Protein AF-A0A833D5G8-F1 (afdb_monomer)

Nearest PDB structures (foldseek):
  7t5u-assembly1_A  TM=6.622E-01  e=6.596E-03  Escherichia coli
  5j9i-assembly2_C  TM=7.072E-01  e=1.632E-02  Vibrio cholerae
  5jaa-assembly1_B  TM=7.277E-01  e=2.922E-02  Vibrio cholerae O1 biovar El Tor str. N16961
  8ezt-assembly1_D-2  TM=6.752E-01  e=1.530E-02  Legionella pneumophila
  4j1x-assembly2_C  TM=5.780E-01  e=1.982E-02  Streptomyces wedmorensis

Radius of gyration: 11.46 Å; Cα contacts (8 Å, |Δi|>4): 92; chains: 1; bounding box: 28×29×26 Å

Mean predicted aligned error: 4.06 Å

Structure (mmCIF, N/CA/C/O backbone):
data_AF-A0A833D5G8-F1
#
_entry.id   AF-A0A833D5G8-F1
#
loop_
_atom_site.group_PDB
_atom_site.id
_atom_site.type_symbol
_atom_site.label_atom_id
_atom_site.label_alt_id
_atom_site.label_comp_id
_atom_site.label_asym_id
_atom_site.label_entity_id
_atom_site.label_seq_id
_atom_site.pdbx_PDB_ins_code
_atom_site.Cartn_x
_atom_site.Cartn_y
_atom_site.Cartn_z
_atom_site.occupancy
_atom_site.B_iso_or_equiv
_atom_site.auth_seq_id
_atom_site.auth_comp_id
_atom_site.auth_asym_id
_atom_site.auth_atom_id
_atom_site.pdbx_PDB_model_num
ATOM 1 N N . MET A 1 1 ? 16.545 -20.005 5.875 1.00 42.31 1 MET A N 1
ATOM 2 C CA . MET A 1 1 ? 15.643 -19.457 4.839 1.00 42.31 1 MET A CA 1
ATOM 3 C C . MET A 1 1 ? 16.193 -18.111 4.402 1.00 42.31 1 MET A C 1
ATOM 5 O O . MET A 1 1 ? 16.357 -17.254 5.258 1.00 42.31 1 MET A O 1
ATOM 9 N N . SER A 1 2 ? 16.552 -17.939 3.127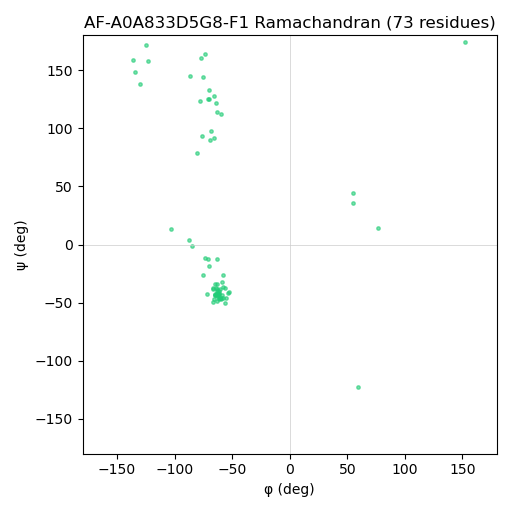 1.00 44.34 2 SER A N 1
ATOM 10 C CA . SER A 1 2 ? 16.952 -16.624 2.607 1.00 44.34 2 SER A CA 1
ATOM 11 C C . SER A 1 2 ? 15.708 -15.733 2.607 1.00 44.34 2 SER A C 1
ATOM 13 O O . SER A 1 2 ? 14.830 -15.891 1.760 1.00 44.34 2 SER A O 1
ATOM 15 N N . GLY A 1 3 ? 15.556 -14.906 3.644 1.00 54.19 3 GLY A N 1
ATOM 16 C CA . GLY A 1 3 ? 14.407 -14.023 3.813 1.00 54.19 3 GLY A CA 1
ATOM 17 C C . GLY A 1 3 ? 14.457 -12.930 2.759 1.00 54.19 3 GLY A C 1
ATOM 18 O O . GLY A 1 3 ? 15.090 -11.898 2.964 1.00 54.19 3 GLY A O 1
ATOM 19 N N . ARG A 1 4 ? 13.839 -13.173 1.602 1.00 63.94 4 ARG A N 1
ATOM 20 C CA . ARG A 1 4 ? 13.759 -12.191 0.521 1.00 63.94 4 ARG A CA 1
ATOM 21 C C . ARG A 1 4 ? 13.033 -10.962 1.066 1.00 63.94 4 ARG A C 1
ATOM 23 O O . ARG A 1 4 ? 11.857 -11.039 1.409 1.00 63.94 4 ARG A O 1
ATOM 30 N N . THR A 1 5 ? 13.741 -9.844 1.200 1.00 82.06 5 THR A N 1
ATOM 31 C CA . THR A 1 5 ? 13.141 -8.594 1.672 1.00 82.06 5 THR A CA 1
ATOM 32 C C . THR A 1 5 ? 12.078 -8.150 0.674 1.00 82.06 5 THR A C 1
ATOM 34 O O . THR A 1 5 ? 12.401 -7.815 -0.467 1.00 82.06 5 THR A O 1
ATOM 37 N N . VAL A 1 6 ? 10.813 -8.154 1.096 1.00 90.31 6 VAL A N 1
ATOM 38 C CA . VAL A 1 6 ? 9.704 -7.636 0.293 1.00 90.31 6 VAL A CA 1
ATOM 39 C C . VAL A 1 6 ? 9.877 -6.128 0.124 1.00 90.31 6 VAL A C 1
ATOM 41 O O . VAL A 1 6 ? 10.056 -5.401 1.104 1.00 90.31 6 VAL A O 1
ATOM 44 N N . LYS A 1 7 ? 9.825 -5.668 -1.127 1.00 94.75 7 LYS A N 1
ATOM 45 C CA . LYS A 1 7 ? 9.883 -4.254 -1.496 1.00 94.75 7 LYS A CA 1
ATOM 46 C C . LYS A 1 7 ? 8.744 -3.926 -2.453 1.00 94.75 7 LYS A C 1
ATOM 48 O O . LYS A 1 7 ? 8.483 -4.710 -3.361 1.00 94.75 7 LYS A O 1
ATOM 53 N N . LEU A 1 8 ? 8.112 -2.773 -2.253 1.00 95.38 8 LEU A N 1
ATOM 54 C CA . LEU A 1 8 ? 7.149 -2.164 -3.176 1.00 95.38 8 LEU A CA 1
ATOM 55 C C . LEU A 1 8 ? 7.483 -0.680 -3.321 1.00 95.38 8 LEU A C 1
ATOM 57 O O . LEU A 1 8 ? 7.967 -0.064 -2.371 1.00 95.38 8 LEU A O 1
ATOM 61 N N . SER A 1 9 ? 7.227 -0.102 -4.488 1.00 96.38 9 SER A N 1
ATOM 62 C CA . SER A 1 9 ? 7.230 1.352 -4.656 1.00 96.38 9 SER A CA 1
ATOM 63 C C . SER A 1 9 ? 5.948 1.980 -4.096 1.00 96.38 9 SER A C 1
ATOM 65 O O . SER A 1 9 ? 4.922 1.310 -3.951 1.00 96.38 9 SER A O 1
ATOM 67 N N . GLY A 1 10 ? 5.974 3.282 -3.809 1.00 96.75 10 GLY A N 1
ATOM 68 C CA . GLY A 1 10 ? 4.769 4.035 -3.440 1.00 96.75 10 GLY A CA 1
ATOM 69 C C . GLY A 1 10 ? 3.675 3.976 -4.515 1.00 96.75 10 GLY A C 1
ATOM 70 O O . GLY A 1 10 ? 2.496 3.833 -4.189 1.00 96.75 10 GLY A O 1
ATOM 71 N N . ASN A 1 11 ? 4.064 3.985 -5.794 1.00 95.88 11 ASN A N 1
ATOM 72 C CA . ASN A 1 11 ? 3.158 3.823 -6.933 1.00 95.88 11 ASN A CA 1
ATOM 73 C C . ASN A 1 11 ? 2.506 2.435 -6.946 1.00 95.88 11 ASN A C 1
ATOM 75 O O . ASN A 1 11 ? 1.294 2.339 -7.132 1.00 95.88 11 ASN A O 1
ATOM 79 N N . GLN A 1 12 ? 3.272 1.372 -6.677 1.00 96.75 12 GLN A N 1
ATOM 80 C CA . GLN A 1 12 ? 2.724 0.018 -6.543 1.00 96.75 12 GLN A CA 1
ATOM 81 C C . GLN A 1 12 ? 1.744 -0.085 -5.373 1.00 96.75 12 GLN A C 1
ATOM 83 O O . GLN A 1 12 ? 0.659 -0.632 -5.539 1.00 96.75 12 GLN A O 1
ATOM 88 N N . ILE A 1 13 ?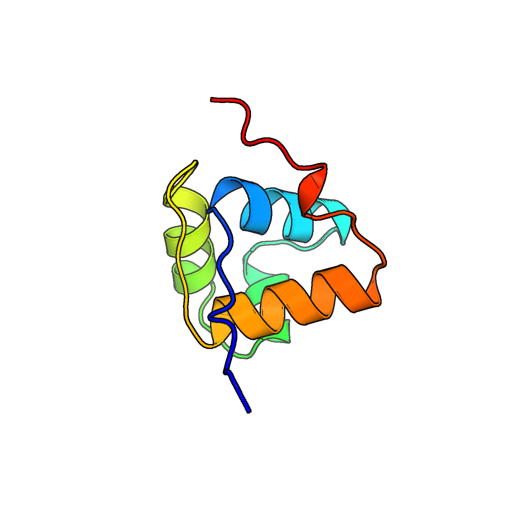 2.072 0.495 -4.215 1.00 97.44 13 ILE A N 1
ATOM 89 C CA . ILE A 1 13 ? 1.170 0.520 -3.052 1.00 97.44 13 ILE A CA 1
ATOM 90 C C . ILE A 1 13 ? -0.148 1.227 -3.401 1.00 97.44 13 ILE A C 1
AT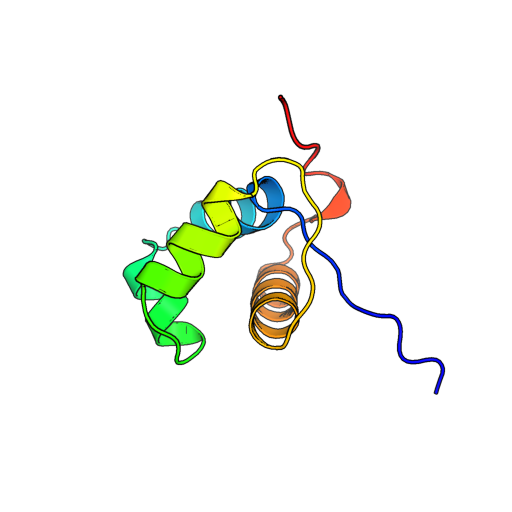OM 92 O O . ILE A 1 13 ? -1.227 0.691 -3.141 1.00 97.44 13 ILE A O 1
ATOM 96 N N . LYS A 1 14 ? -0.070 2.394 -4.051 1.00 97.50 14 LYS A N 1
ATOM 97 C CA . LYS A 1 14 ? -1.247 3.140 -4.514 1.00 97.50 14 LYS A CA 1
ATOM 98 C C . LYS A 1 14 ? -2.079 2.320 -5.500 1.00 97.50 14 LYS A C 1
ATOM 100 O O . LYS A 1 14 ? -3.299 2.275 -5.372 1.00 97.50 14 LYS A O 1
ATOM 105 N N . ALA A 1 15 ? -1.441 1.681 -6.476 1.00 96.94 15 ALA A N 1
ATOM 106 C CA . ALA A 1 15 ? -2.123 0.888 -7.491 1.00 96.94 15 ALA A CA 1
ATOM 107 C C . ALA A 1 15 ? -2.824 -0.340 -6.893 1.00 96.94 15 ALA A C 1
ATOM 109 O O . ALA A 1 15 ? -3.988 -0.568 -7.208 1.00 96.94 15 ALA A O 1
ATOM 110 N N . ILE A 1 16 ? -2.174 -1.066 -5.975 1.00 97.06 16 ILE A N 1
ATOM 111 C CA . ILE A 1 16 ? -2.784 -2.183 -5.234 1.00 97.06 16 ILE A CA 1
ATOM 112 C C . ILE A 1 16 ? -4.038 -1.702 -4.504 1.00 97.06 16 ILE A C 1
ATOM 114 O O . ILE A 1 16 ? -5.104 -2.295 -4.655 1.00 97.06 16 ILE A O 1
ATOM 118 N N . ARG A 1 17 ? -3.932 -0.595 -3.757 1.00 97.75 17 ARG A N 1
ATOM 119 C CA . ARG A 1 17 ? -5.064 -0.022 -3.022 1.00 97.75 17 ARG A CA 1
ATOM 120 C C . ARG A 1 17 ? -6.233 0.328 -3.946 1.00 97.75 17 ARG A C 1
ATOM 122 O O . ARG A 1 17 ? -7.381 0.033 -3.629 1.00 97.75 17 ARG A O 1
ATOM 129 N N . LEU A 1 18 ? -5.945 0.979 -5.071 1.00 97.06 18 LEU A N 1
ATOM 130 C CA . LEU A 1 18 ? -6.970 1.357 -6.042 1.00 97.06 18 LEU A CA 1
ATOM 131 C C . LEU A 1 18 ? -7.605 0.128 -6.703 1.00 97.06 18 LEU A C 1
ATOM 133 O O . LEU A 1 18 ? -8.817 0.114 -6.892 1.00 97.06 18 LEU A O 1
ATOM 137 N N . ALA A 1 19 ? -6.821 -0.909 -6.999 1.00 96.56 19 ALA A N 1
ATOM 138 C CA . ALA A 1 19 ? -7.308 -2.148 -7.599 1.00 96.56 19 ALA A CA 1
ATOM 139 C C . ALA A 1 19 ? -8.261 -2.926 -6.676 1.00 96.56 19 ALA A C 1
ATOM 141 O O . ALA A 1 19 ? -9.213 -3.530 -7.161 1.00 96.56 19 ALA A O 1
ATOM 142 N N . ILE A 1 20 ? -8.051 -2.876 -5.356 1.00 96.56 20 ILE A N 1
ATOM 143 C CA . ILE A 1 20 ? -8.978 -3.472 -4.375 1.00 96.56 20 ILE A CA 1
ATOM 144 C C . ILE A 1 20 ? -10.145 -2.544 -3.992 1.00 96.56 20 ILE A C 1
ATOM 146 O O . ILE A 1 20 ? -11.000 -2.940 -3.205 1.00 96.56 20 ILE A O 1
ATOM 150 N N . GLY A 1 21 ? -10.196 -1.322 -4.537 1.00 97.44 21 GLY A N 1
ATOM 151 C CA . GLY A 1 21 ? -11.273 -0.358 -4.289 1.00 97.44 21 GLY A CA 1
ATOM 152 C C . GLY A 1 21 ? -11.212 0.353 -2.932 1.00 97.44 21 GLY A C 1
ATOM 153 O O . GLY A 1 21 ? -12.188 0.985 -2.532 1.00 97.44 21 GLY A O 1
ATOM 154 N N . ASP A 1 22 ? -10.084 0.287 -2.223 1.00 98.25 22 ASP A N 1
ATOM 155 C CA . ASP A 1 22 ? -9.967 0.848 -0.878 1.00 98.25 22 ASP A CA 1
ATOM 156 C C . ASP A 1 22 ? -9.586 2.345 -0.898 1.00 98.25 22 ASP A C 1
ATOM 158 O O . ASP A 1 22 ? -8.764 2.833 -1.687 1.00 98.25 22 ASP A O 1
ATOM 162 N N . SER A 1 23 ? -10.123 3.101 0.062 1.00 98.50 23 SER A N 1
ATOM 163 C CA . SER A 1 23 ? -9.552 4.397 0.445 1.00 98.50 23 SER A CA 1
ATOM 164 C C . SER A 1 23 ? -8.256 4.190 1.242 1.00 98.50 23 SER A C 1
ATOM 166 O O . SER A 1 23 ? -7.990 3.102 1.751 1.00 98.50 23 SER A O 1
ATOM 168 N N . GLN A 1 24 ? -7.428 5.231 1.395 1.00 98.56 24 GLN A N 1
ATOM 169 C CA . GLN A 1 24 ? -6.228 5.123 2.244 1.00 98.56 24 GLN A CA 1
ATOM 170 C C . GLN A 1 24 ? -6.577 4.752 3.693 1.00 98.56 24 GLN A C 1
ATOM 172 O O . GLN A 1 24 ? -5.803 4.058 4.341 1.00 98.56 24 GLN A O 1
ATOM 177 N N . ALA A 1 25 ? -7.736 5.199 4.191 1.00 98.62 25 ALA A N 1
ATOM 178 C CA . ALA A 1 25 ? -8.200 4.881 5.538 1.00 98.62 25 ALA A CA 1
ATOM 179 C C . ALA A 1 25 ? -8.640 3.416 5.653 1.00 98.62 25 ALA A C 1
ATOM 181 O O . ALA A 1 25 ? -8.240 2.750 6.600 1.00 98.62 25 ALA A O 1
ATOM 182 N N . ALA A 1 26 ? -9.372 2.903 4.658 1.00 98.62 26 ALA A N 1
ATOM 183 C CA . ALA A 1 26 ? -9.813 1.508 4.630 1.00 98.62 26 ALA A CA 1
ATOM 184 C C . ALA A 1 26 ? -8.625 0.533 4.575 1.00 98.62 26 ALA A C 1
ATOM 186 O O . ALA A 1 26 ? -8.567 -0.418 5.352 1.00 98.62 26 ALA A O 1
ATOM 187 N N . LEU A 1 27 ? -7.625 0.809 3.728 1.00 98.50 27 LEU A N 1
ATOM 188 C CA . LEU A 1 27 ? -6.410 -0.009 3.689 1.00 98.50 27 LEU A CA 1
ATOM 189 C C . LEU A 1 27 ? -5.642 0.056 5.017 1.00 98.50 27 LEU A C 1
ATOM 191 O O . LEU A 1 27 ? -5.145 -0.963 5.492 1.00 98.50 27 LEU A O 1
ATOM 195 N N . ALA A 1 28 ? -5.543 1.246 5.618 1.00 98.50 28 ALA A N 1
ATOM 196 C CA . ALA A 1 28 ? -4.863 1.428 6.896 1.00 98.50 28 ALA A CA 1
ATOM 197 C C . ALA A 1 28 ? -5.533 0.621 8.018 1.00 98.50 28 ALA A C 1
ATOM 199 O O . ALA A 1 28 ? -4.838 -0.043 8.784 1.00 98.50 28 ALA A O 1
ATOM 200 N N . GLU A 1 29 ? -6.867 0.621 8.065 1.00 98.31 29 GLU A N 1
ATOM 201 C CA . GLU A 1 29 ? -7.653 -0.181 9.003 1.00 98.31 29 GLU A CA 1
ATOM 202 C C . GLU A 1 29 ? -7.411 -1.683 8.802 1.00 98.31 29 GLU A C 1
ATOM 204 O O . GLU A 1 29 ? -7.095 -2.380 9.766 1.00 98.31 29 GLU A O 1
ATOM 209 N N . ARG A 1 30 ? -7.443 -2.175 7.553 1.00 97.50 30 ARG A N 1
ATOM 210 C CA . ARG A 1 30 ? -7.183 -3.593 7.237 1.00 97.50 30 ARG A CA 1
ATOM 211 C C . ARG A 1 30 ? -5.835 -4.096 7.747 1.00 97.50 30 ARG A C 1
ATOM 213 O O . ARG A 1 30 ? -5.745 -5.251 8.153 1.00 97.50 30 ARG A O 1
ATOM 220 N N . ILE A 1 31 ? -4.793 -3.263 7.696 1.00 97.31 31 ILE A N 1
ATOM 221 C CA . ILE A 1 31 ? -3.438 -3.645 8.128 1.00 97.31 31 ILE A CA 1
ATOM 222 C C . ILE A 1 31 ? -3.055 -3.076 9.504 1.00 97.31 31 ILE A C 1
ATOM 224 O O . ILE A 1 31 ? -1.884 -3.121 9.874 1.00 97.31 31 ILE A O 1
ATOM 228 N N . ALA A 1 32 ? -4.031 -2.562 10.262 1.00 97.62 32 ALA A N 1
ATOM 229 C CA . ALA A 1 32 ? -3.872 -2.032 11.617 1.00 97.62 32 ALA A CA 1
ATOM 230 C C . ALA A 1 32 ? -2.808 -0.921 11.759 1.00 97.62 32 ALA A C 1
ATOM 232 O O . ALA A 1 32 ? -2.028 -0.895 12.712 1.00 97.62 32 ALA A O 1
ATOM 233 N N . VAL A 1 33 ? -2.793 0.034 10.825 1.00 97.62 33 VAL A N 1
ATOM 234 C CA . VAL A 1 33 ? -1.940 1.232 10.880 1.00 97.62 33 VAL A CA 1
ATOM 235 C C . VAL A 1 33 ? -2.755 2.515 10.762 1.00 97.62 33 VAL A C 1
ATOM 237 O O . VAL A 1 33 ? -3.945 2.518 10.470 1.00 97.62 33 VAL A O 1
ATOM 240 N N . SER A 1 34 ? -2.098 3.654 10.975 1.00 98.31 34 SER A N 1
ATOM 241 C CA . SER A 1 34 ? -2.720 4.962 10.753 1.00 98.31 34 SER A CA 1
ATOM 242 C C . SER A 1 34 ? -2.833 5.291 9.256 1.00 98.31 34 SER A C 1
ATOM 244 O O . SER A 1 34 ? -1.907 5.027 8.488 1.00 98.31 34 SER A O 1
ATOM 246 N N . GLN A 1 35 ? -3.909 5.963 8.838 1.00 98.38 35 GLN A N 1
ATOM 247 C CA . GLN A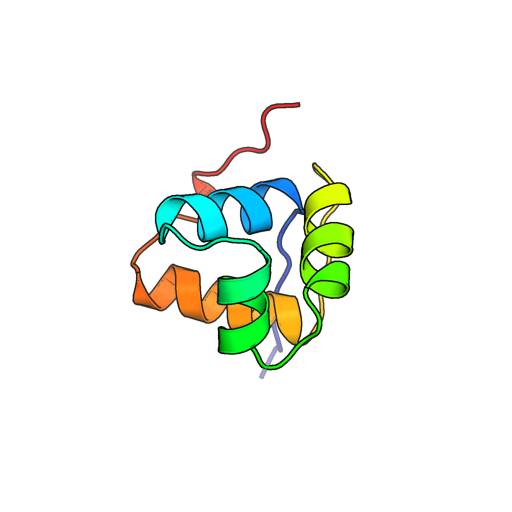 1 35 ? -4.057 6.471 7.464 1.00 98.38 35 GLN A CA 1
ATOM 248 C C . GLN A 1 35 ? -2.856 7.333 6.997 1.00 98.38 35 GLN A C 1
ATOM 250 O O . GLN A 1 35 ? -2.382 7.124 5.876 1.00 98.38 35 GLN A O 1
ATOM 255 N N . PRO A 1 36 ? -2.265 8.227 7.825 1.00 98.56 36 PRO A N 1
ATOM 256 C CA . PRO A 1 36 ? -1.044 8.943 7.4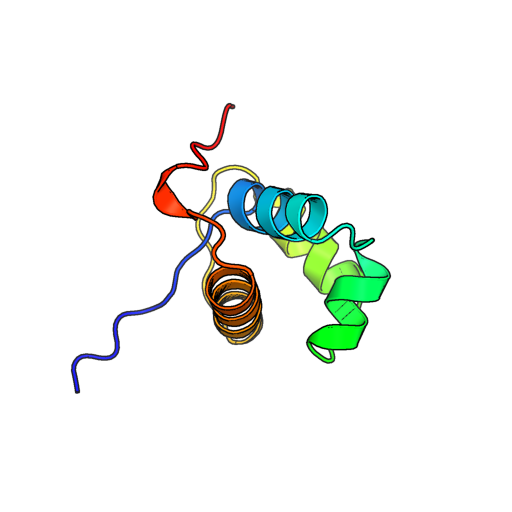55 1.00 98.56 36 PRO A CA 1
ATOM 257 C C . PRO A 1 36 ? 0.150 8.044 7.112 1.00 98.56 36 PRO A C 1
ATOM 259 O O . PRO A 1 36 ? 1.022 8.470 6.356 1.00 98.56 36 PRO A O 1
ATOM 262 N N . ALA A 1 37 ? 0.226 6.820 7.647 1.00 98.19 37 ALA A N 1
ATOM 263 C CA . ALA A 1 37 ? 1.277 5.873 7.276 1.00 98.19 37 ALA A CA 1
ATOM 264 C C . ALA A 1 37 ? 1.135 5.443 5.809 1.00 98.19 37 ALA A C 1
ATOM 266 O O . ALA A 1 37 ? 2.104 5.551 5.060 1.00 98.19 37 ALA A O 1
ATOM 267 N N . ILE A 1 38 ? -0.077 5.079 5.372 1.00 98.44 38 ILE A N 1
ATOM 268 C CA . ILE A 1 38 ? -0.367 4.750 3.967 1.00 98.44 38 ILE A CA 1
ATOM 269 C C . ILE A 1 38 ? -0.075 5.945 3.058 1.00 98.44 38 ILE A C 1
ATOM 271 O O . ILE A 1 38 ? 0.633 5.805 2.064 1.00 98.44 38 ILE A O 1
ATOM 275 N N . PHE A 1 39 ? -0.531 7.143 3.439 1.00 98.31 39 PHE A N 1
ATOM 276 C CA . PHE A 1 39 ? -0.235 8.363 2.686 1.00 98.31 39 PHE A CA 1
ATOM 277 C C . PHE A 1 39 ? 1.276 8.581 2.505 1.00 98.31 39 PHE A C 1
ATOM 279 O O . PHE A 1 39 ? 1.736 8.878 1.402 1.00 98.31 39 PHE A O 1
ATOM 286 N N . ARG A 1 40 ? 2.067 8.419 3.576 1.00 98.31 40 ARG A N 1
ATOM 287 C CA . ARG A 1 40 ? 3.529 8.569 3.512 1.00 98.31 40 ARG A CA 1
ATOM 288 C C . ARG A 1 40 ? 4.180 7.530 2.607 1.00 98.31 40 ARG A C 1
ATOM 290 O O . ARG A 1 40 ? 5.143 7.888 1.935 1.00 98.31 40 ARG A O 1
ATOM 297 N N . LEU A 1 41 ? 3.681 6.294 2.596 1.00 97.94 41 LEU A N 1
ATOM 298 C CA . LEU A 1 41 ? 4.1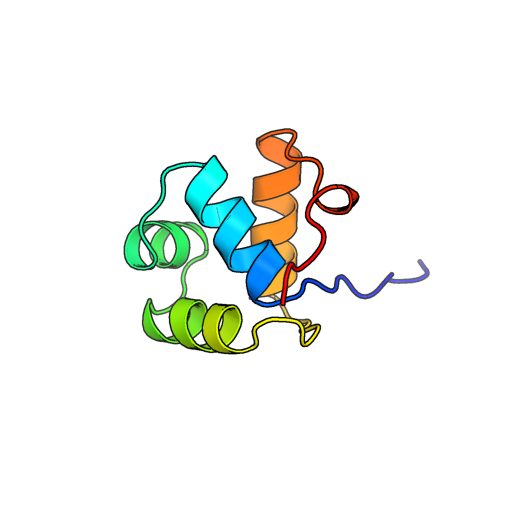65 5.233 1.712 1.00 97.94 41 LEU A CA 1
ATOM 299 C C . LEU A 1 41 ? 3.857 5.556 0.244 1.00 97.94 41 LEU A C 1
ATOM 301 O O . LEU A 1 41 ? 4.764 5.545 -0.580 1.00 97.94 41 LEU A O 1
ATOM 305 N N . GLU A 1 42 ? 2.617 5.930 -0.081 1.00 97.56 42 GLU A N 1
ATOM 306 C CA . GLU A 1 42 ? 2.218 6.274 -1.455 1.00 97.56 42 GLU A CA 1
ATOM 307 C C . GLU A 1 42 ? 2.962 7.500 -1.991 1.00 97.56 42 GLU A C 1
ATOM 309 O O . GLU A 1 42 ? 3.388 7.522 -3.145 1.00 97.56 42 GLU A O 1
ATOM 314 N N . ARG A 1 43 ? 3.201 8.504 -1.137 1.00 97.44 43 ARG A N 1
ATOM 315 C CA . ARG A 1 43 ? 3.939 9.725 -1.497 1.00 97.44 43 ARG A CA 1
ATOM 316 C C . ARG A 1 43 ? 5.399 9.461 -1.899 1.00 97.44 43 ARG A C 1
ATOM 318 O O . ARG A 1 43 ? 6.039 10.352 -2.449 1.00 97.44 43 ARG A O 1
ATOM 325 N N . LYS A 1 44 ? 5.939 8.261 -1.656 1.00 96.31 44 LYS A N 1
ATOM 326 C CA . LYS A 1 44 ? 7.274 7.862 -2.129 1.00 96.31 44 LYS A CA 1
ATOM 327 C C . LYS A 1 44 ? 7.352 7.640 -3.643 1.00 96.31 44 LYS A C 1
ATOM 329 O O . LYS A 1 44 ? 8.462 7.568 -4.163 1.00 96.31 44 LYS A O 1
ATOM 334 N N . GLY A 1 45 ? 6.223 7.574 -4.354 1.00 94.56 45 GLY A N 1
ATOM 335 C CA . GLY A 1 45 ? 6.213 7.473 -5.815 1.00 94.56 45 GLY A CA 1
ATOM 336 C C . GLY A 1 45 ? 6.963 6.230 -6.301 1.00 94.56 45 GLY A C 1
ATOM 337 O O . GLY A 1 45 ? 6.661 5.118 -5.876 1.00 94.56 45 GLY A O 1
ATOM 338 N N . SER A 1 46 ? 7.980 6.406 -7.144 1.00 94.25 46 SER A N 1
ATOM 339 C CA . SER A 1 46 ? 8.819 5.315 -7.665 1.00 94.25 46 SER A CA 1
ATOM 340 C C . SER A 1 46 ? 9.811 4.727 -6.651 1.00 94.25 46 SER A C 1
ATOM 342 O O . SER A 1 46 ? 10.375 3.659 -6.891 1.00 94.25 46 SER A O 1
ATOM 344 N N . GLN A 1 47 ? 10.025 5.365 -5.495 1.00 94.81 47 GLN A N 1
ATOM 345 C CA . GLN A 1 47 ? 10.975 4.871 -4.499 1.00 94.81 47 GLN A CA 1
ATOM 346 C C . GLN A 1 47 ? 10.464 3.584 -3.833 1.00 94.81 47 GLN A C 1
ATOM 348 O O . GLN A 1 47 ? 9.396 3.565 -3.218 1.00 94.81 47 GLN A O 1
ATOM 353 N N . PHE A 1 48 ? 11.284 2.530 -3.887 1.00 94.81 48 PHE A N 1
ATOM 354 C CA . PHE A 1 48 ? 11.035 1.279 -3.174 1.00 94.81 48 PHE A CA 1
ATOM 355 C C . PHE A 1 48 ? 11.194 1.441 -1.662 1.00 94.81 48 PHE A C 1
ATOM 357 O O . PHE A 1 48 ? 12.200 1.955 -1.168 1.00 94.81 48 PHE A O 1
ATOM 364 N N . VAL A 1 49 ? 10.214 0.922 -0.933 1.00 95.31 49 VAL A N 1
ATOM 365 C CA . VAL A 1 49 ? 10.180 0.847 0.525 1.00 95.31 49 VAL A CA 1
ATOM 366 C C . VAL A 1 49 ? 9.998 -0.598 0.976 1.00 95.31 49 VAL A C 1
ATOM 368 O O . VAL A 1 49 ? 9.529 -1.455 0.227 1.00 95.31 49 VAL A O 1
ATOM 371 N N . SER A 1 50 ? 10.391 -0.869 2.214 1.00 95.88 50 SER A N 1
ATOM 372 C CA . SER A 1 50 ? 10.236 -2.157 2.890 1.00 95.88 50 SER A CA 1
ATOM 373 C C . SER A 1 50 ? 9.741 -1.926 4.312 1.00 95.88 50 SER A C 1
ATOM 375 O O . SER A 1 50 ? 9.956 -0.852 4.869 1.00 95.88 50 SER A O 1
ATOM 377 N N . GLY A 1 51 ? 9.135 -2.942 4.914 1.00 94.44 51 GLY A N 1
ATOM 378 C CA . GLY A 1 51 ? 8.629 -2.885 6.282 1.00 94.44 51 GLY A CA 1
ATOM 379 C C . GLY A 1 51 ? 7.447 -3.833 6.474 1.00 94.44 51 GLY A C 1
ATOM 380 O O . GLY A 1 51 ? 6.993 -4.434 5.494 1.00 94.44 51 GLY A O 1
ATOM 381 N N . PRO A 1 52 ? 6.944 -3.976 7.710 1.00 95.25 52 PRO A N 1
ATOM 382 C CA . PRO A 1 52 ? 5.768 -4.793 8.001 1.00 95.25 52 PRO A CA 1
ATOM 383 C C . PRO A 1 52 ? 4.554 -4.417 7.143 1.00 95.25 52 PRO A C 1
ATOM 385 O O . PRO A 1 52 ? 3.902 -5.295 6.586 1.00 95.25 52 PRO A O 1
ATOM 388 N N . GLU A 1 53 ? 4.302 -3.123 6.940 1.00 96.75 53 GLU A N 1
ATOM 389 C CA . GLU A 1 53 ? 3.186 -2.625 6.131 1.00 96.75 53 GLU A CA 1
ATOM 390 C C . GLU A 1 53 ? 3.300 -3.088 4.678 1.00 96.75 53 GLU A C 1
ATOM 392 O O . GLU A 1 53 ? 2.323 -3.519 4.075 1.00 96.75 53 GLU A O 1
ATOM 397 N N . VAL A 1 54 ? 4.513 -3.057 4.124 1.00 96.88 54 VAL A N 1
ATOM 398 C CA . VAL A 1 54 ? 4.787 -3.471 2.741 1.00 96.88 54 VAL A CA 1
ATOM 399 C C . VAL A 1 54 ? 4.564 -4.975 2.563 1.00 96.88 54 VAL A C 1
ATOM 401 O O . VAL A 1 54 ? 4.045 -5.402 1.532 1.00 96.88 54 VAL A O 1
ATOM 404 N N . ILE A 1 55 ? 4.917 -5.780 3.571 1.00 96.06 55 ILE A N 1
ATOM 405 C CA . ILE A 1 55 ? 4.657 -7.226 3.575 1.00 96.06 55 ILE A CA 1
ATOM 406 C C . ILE A 1 55 ? 3.148 -7.490 3.564 1.00 96.06 55 ILE A C 1
ATOM 408 O O . ILE A 1 55 ? 2.678 -8.260 2.730 1.00 96.06 55 ILE A O 1
ATOM 412 N N . LEU A 1 56 ? 2.389 -6.822 4.436 1.00 97.19 56 LEU A N 1
ATOM 413 C CA . LEU A 1 56 ? 0.936 -6.997 4.527 1.00 97.19 56 LEU A CA 1
ATOM 414 C C . LEU A 1 56 ? 0.222 -6.537 3.247 1.00 97.19 56 LEU A C 1
ATOM 416 O O . LEU A 1 56 ? -0.641 -7.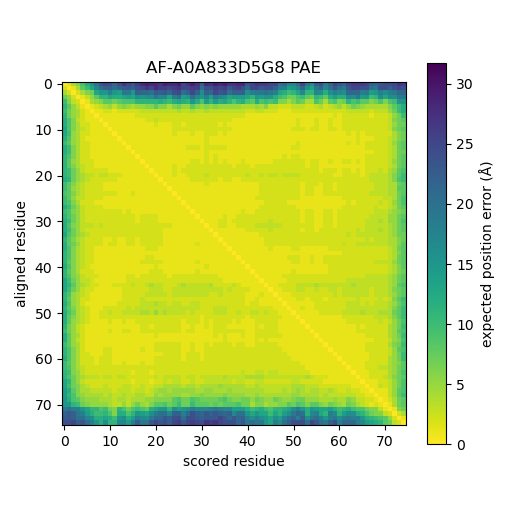240 2.729 1.00 97.19 56 LEU A O 1
ATOM 420 N N . ILE A 1 57 ? 0.624 -5.397 2.679 1.00 97.38 57 ILE A N 1
ATOM 421 C CA . ILE A 1 57 ? 0.065 -4.891 1.416 1.00 97.38 57 ILE A CA 1
ATOM 422 C C . ILE A 1 57 ? 0.354 -5.861 0.263 1.00 97.38 57 ILE A C 1
ATOM 424 O O . ILE A 1 57 ? -0.524 -6.115 -0.562 1.00 97.38 57 ILE A O 1
ATOM 428 N N . ARG A 1 58 ? 1.556 -6.453 0.215 1.00 96.00 58 ARG A N 1
ATOM 429 C CA . ARG A 1 58 ? 1.879 -7.489 -0.773 1.00 96.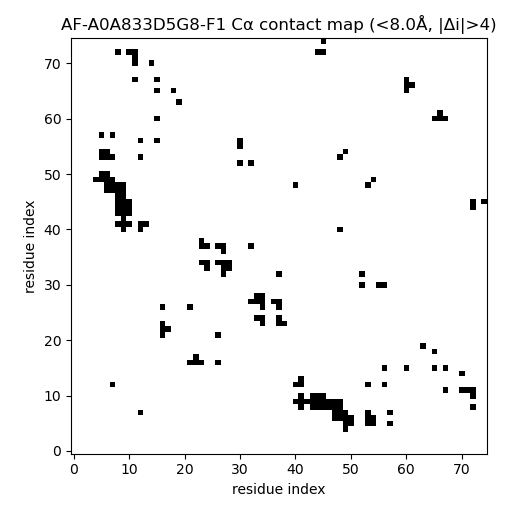00 58 ARG A CA 1
ATOM 430 C C . ARG A 1 58 ? 1.004 -8.730 -0.608 1.00 96.00 58 ARG A C 1
ATOM 432 O O . ARG A 1 58 ? 0.514 -9.244 -1.606 1.00 96.00 58 ARG A O 1
ATOM 439 N N . GLN A 1 59 ? 0.774 -9.184 0.621 1.00 96.25 59 GLN A N 1
ATOM 440 C CA . GLN A 1 59 ? -0.110 -10.324 0.880 1.00 96.25 59 GLN A CA 1
ATOM 441 C C . GLN A 1 59 ? -1.544 -10.053 0.412 1.00 96.25 59 GLN A C 1
ATOM 443 O O . GLN A 1 59 ? -2.160 -10.928 -0.189 1.00 96.25 59 GLN A O 1
ATOM 448 N N . ILE A 1 60 ? -2.061 -8.837 0.619 1.00 96.62 60 ILE A N 1
ATOM 449 C CA . ILE A 1 60 ? -3.374 -8.431 0.092 1.00 96.62 60 ILE A CA 1
ATOM 450 C C . ILE A 1 60 ? -3.378 -8.495 -1.440 1.00 96.62 60 ILE A C 1
ATOM 452 O O . ILE A 1 60 ? -4.295 -9.058 -2.035 1.00 96.62 60 ILE A O 1
ATOM 456 N N . ALA A 1 61 ? -2.343 -7.970 -2.096 1.00 96.44 61 ALA A N 1
ATOM 457 C CA . ALA A 1 61 ? -2.235 -8.043 -3.550 1.00 96.44 61 ALA A CA 1
ATOM 458 C C . ALA A 1 61 ? -2.226 -9.496 -4.060 1.00 96.44 61 ALA A C 1
ATOM 460 O O . ALA A 1 61 ? -2.948 -9.819 -5.002 1.00 96.44 61 ALA A O 1
ATOM 461 N N . GLU A 1 62 ? -1.485 -10.385 -3.395 1.00 95.19 62 GLU A N 1
ATOM 462 C CA . GLU A 1 62 ? -1.439 -11.819 -3.702 1.00 95.19 62 GLU A CA 1
ATOM 463 C C . GLU A 1 62 ? -2.815 -12.491 -3.511 1.00 95.19 62 GLU A C 1
ATOM 465 O O . GLU A 1 62 ? -3.262 -13.235 -4.385 1.00 95.19 62 GLU A O 1
ATOM 470 N N . GLN A 1 63 ? -3.539 -12.174 -2.429 1.00 96.38 63 GLN A N 1
ATOM 471 C CA . GLN A 1 63 ? -4.903 -12.669 -2.177 1.00 96.38 63 GLN A CA 1
ATOM 472 C C . GLN A 1 63 ? -5.893 -12.248 -3.270 1.00 96.38 63 GLN A C 1
ATOM 474 O O . GLN A 1 63 ? -6.751 -13.035 -3.672 1.00 96.38 63 GLN A O 1
ATOM 479 N N . HIS A 1 64 ? -5.747 -11.025 -3.781 1.00 96.19 64 HIS A N 1
ATOM 480 C CA . HIS A 1 64 ? -6.569 -10.479 -4.860 1.00 96.19 64 HIS A CA 1
ATOM 481 C C . HIS A 1 64 ? -6.042 -10.813 -6.265 1.00 96.19 64 HIS A C 1
ATOM 483 O O . HIS A 1 64 ? -6.635 -10.374 -7.249 1.00 96.19 64 HIS A O 1
ATOM 489 N N . ARG A 1 65 ? -4.966 -11.610 -6.379 1.00 95.75 65 ARG A N 1
ATOM 490 C CA . ARG A 1 65 ? -4.314 -11.982 -7.650 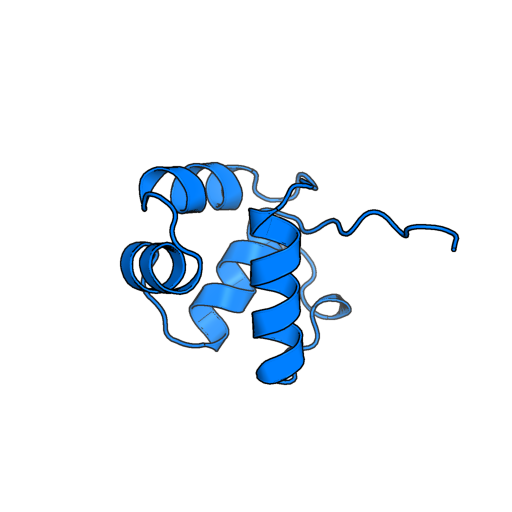1.00 95.75 65 ARG A CA 1
ATOM 491 C C . ARG A 1 65 ? -3.904 -10.769 -8.496 1.00 95.75 65 ARG A C 1
ATOM 493 O O . ARG A 1 65 ? -3.987 -10.805 -9.721 1.00 95.75 65 ARG A O 1
ATOM 500 N N . ILE A 1 66 ? -3.475 -9.694 -7.841 1.00 93.94 66 ILE A N 1
ATOM 501 C CA . ILE A 1 66 ? -2.955 -8.497 -8.502 1.00 93.94 66 ILE A CA 1
ATOM 502 C C . ILE A 1 66 ? -1.521 -8.780 -8.957 1.00 93.94 66 ILE A C 1
ATOM 504 O O . ILE A 1 66 ? -0.661 -9.112 -8.139 1.00 93.94 66 ILE A O 1
ATOM 508 N N . ASP A 1 67 ? -1.254 -8.615 -10.252 1.00 92.44 67 ASP A N 1
ATOM 509 C CA . ASP A 1 67 ? 0.097 -8.712 -10.808 1.00 92.44 67 ASP A CA 1
ATOM 510 C C . ASP A 1 67 ? 0.893 -7.438 -10.491 1.00 92.44 67 ASP A C 1
ATOM 512 O O . ASP A 1 67 ? 0.828 -6.438 -11.205 1.00 92.44 67 ASP A O 1
ATOM 516 N N . ILE A 1 68 ? 1.640 -7.475 -9.388 1.00 87.62 68 ILE A N 1
ATOM 517 C CA . ILE A 1 68 ? 2.456 -6.356 -8.897 1.00 87.62 68 ILE A CA 1
ATOM 518 C C . ILE A 1 68 ? 3.570 -5.983 -9.885 1.00 87.62 68 ILE A C 1
ATOM 520 O O . ILE A 1 68 ? 3.927 -4.805 -9.981 1.00 87.62 68 ILE A O 1
ATOM 524 N N . ASP A 1 69 ? 4.127 -6.966 -10.595 1.00 84.56 69 ASP A N 1
ATOM 525 C CA . ASP A 1 69 ? 5.275 -6.769 -11.483 1.00 84.56 69 ASP A CA 1
ATOM 526 C C . ASP A 1 69 ? 4.849 -6.072 -12.784 1.00 84.56 69 ASP A C 1
ATOM 528 O O . ASP A 1 69 ? 5.630 -5.325 -13.374 1.00 84.56 69 ASP A O 1
ATOM 532 N N . SER A 1 70 ? 3.578 -6.226 -13.177 1.00 85.56 70 SER A N 1
ATOM 533 C CA . SER A 1 70 ? 2.965 -5.462 -14.272 1.00 85.56 70 SER A CA 1
ATOM 534 C C . SER A 1 70 ? 2.729 -3.980 -13.946 1.00 85.56 70 SER A C 1
ATOM 536 O O . SER A 1 70 ? 2.563 -3.162 -14.854 1.00 85.56 70 SER A O 1
ATOM 538 N N . ILE A 1 71 ? 2.726 -3.607 -12.660 1.00 83.69 71 ILE A N 1
ATOM 539 C CA . ILE A 1 71 ? 2.525 -2.226 -12.214 1.00 83.69 71 ILE A CA 1
ATOM 540 C C . ILE A 1 71 ? 3.854 -1.483 -12.352 1.00 83.69 71 ILE A C 1
ATOM 542 O O . ILE A 1 71 ? 4.597 -1.273 -11.388 1.00 83.69 71 ILE A O 1
ATOM 546 N N . VAL A 1 72 ? 4.158 -1.081 -13.583 1.00 68.31 72 VAL A N 1
ATOM 547 C CA . VAL A 1 72 ? 5.283 -0.198 -13.877 1.00 68.31 72 VAL A CA 1
ATOM 548 C C . VAL A 1 72 ? 4.927 1.192 -13.355 1.00 68.31 72 VAL A C 1
ATOM 550 O O . VAL A 1 72 ? 3.867 1.739 -13.666 1.00 68.31 72 VAL A O 1
ATOM 553 N N . GLY A 1 73 ? 5.790 1.750 -12.506 1.00 58.34 73 GLY A N 1
ATOM 554 C CA . GLY A 1 73 ? 5.634 3.111 -12.011 1.00 58.34 73 GLY A CA 1
ATOM 555 C C . GLY A 1 73 ? 5.784 4.093 -13.165 1.00 58.34 73 GLY A C 1
ATOM 556 O O . GLY A 1 73 ? 6.901 4.495 -13.456 1.00 58.34 73 GLY A O 1
ATOM 557 N N . ASN A 1 74 ? 4.680 4.452 -13.817 1.00 49.38 74 ASN A N 1
ATOM 558 C CA . ASN A 1 74 ? 4.668 5.575 -14.744 1.00 49.38 74 ASN A CA 1
ATOM 559 C C . ASN A 1 74 ? 4.966 6.840 -13.929 1.00 49.38 74 ASN A C 1
ATOM 561 O O . ASN A 1 74 ? 4.305 7.095 -12.916 1.00 49.38 74 ASN A O 1
ATOM 565 N N . GLU A 1 75 ? 6.041 7.513 -14.330 1.00 47.53 75 GLU A N 1
ATOM 566 C CA . GLU A 1 75 ? 6.600 8.725 -13.725 1.00 47.53 75 GLU A CA 1
ATOM 567 C C . GLU A 1 75 ? 5.599 9.886 -13.704 1.00 47.53 75 GLU A C 1
ATOM 569 O O . GLU A 1 75 ? 4.833 10.043 -14.684 1.00 47.53 75 GLU A O 1
#

Solvent-accessible surface area (backbone atoms only — not comparable to full-atom values): 4383 Å² total; per-residue (Å²): 130,89,78,75,80,57,69,43,26,8,40,43,53,46,49,49,37,56,74,74,69,45,52,58,55,56,51,14,55,77,72,76,49,55,38,70,56,46,51,58,48,34,71,44,34,76,47,70,44,64,51,73,67,46,46,53,53,49,52,51,28,57,77,69,68,52,67,64,84,77,52,67,66,80,127

pLDDT: mean 91.29, std 13.77, range [42.31, 98.62]

Secondary structure (DSSP, 8-state):
-------EEHHHHHHHHHHTT--HHHHHHHTTS-HHHHHHHHTTTT-EE-SHHHHHHHHHHHHTT--STT-----

Sequence (75 aa):
MSGRTVKLSGNQIKAIRLAIGDSQAALAERIAVSQPAIFRLERKGSQFVSGPEVILIRQIAEQHRIDIDSIVGNE

Foldseek 3Di:
DPPDFQKAALLLLVVLCVVVVHDLCRLCVVLVHHSVVNVVRNVRQRDIDTDSSSVVSVVSCVVVVNPSVVRDRDD